Protein AF-A0A967GMV8-F1 (afdb_monomer)

pLDDT: mean 93.23, std 9.65, range [45.78, 98.88]

Sequence (101 aa):
GRGVAVNRAEYAPDLFVEDSLRFIRENHRKPFFLYLAMNVPHANNEAGREGMEVPGWGEFAERDWPEPEKGFAAMIRNIDRDTGRILDLLKELKIAQHTLV

Secondary structure (DSSP, 8-state):
-----SS----HHHHHHHHHHHHHHHHTTS---------TTS--GGGGGG-S--S--GGGTTSSS-HHHHHHHHHHHHHHHHHHHHHHHHHHTT-GGG---

Mean predicted aligned error: 3.99 Å

Solvent-accessible surface area (backbone atoms only — not comparable to full-atom values): 6387 Å² total; per-residue (Å²): 137,93,68,57,75,88,74,84,84,77,63,64,65,60,54,55,49,54,51,49,53,49,50,48,71,76,42,70,92,50,95,81,87,85,84,88,81,67,69,69,80,60,59,40,72,69,50,55,87,61,16,37,73,61,100,59,39,68,92,39,62,85,48,101,61,62,67,48,59,26,20,46,52,32,42,52,52,46,52,53,53,53,52,49,54,52,55,49,50,30,51,75,73,69,41,46,95,79,52,90,130

Foldseek 3Di:
DQADDPDDDDDVQVVLLVVVLVCCVVDVVDDDDDDRDDPPPDFPVRVPPCRLDDPDLPPLPPPPDPPSVSSNVVRVVSVVVSVVVVCVSCVVSPCNVVDDD

Structure (mmCIF, N/CA/C/O backbone):
data_AF-A0A967GMV8-F1
#
_entry.id   AF-A0A967GMV8-F1
#
loop_
_atom_site.group_PDB
_atom_site.id
_atom_site.type_symbol
_atom_site.label_atom_id
_atom_site.label_alt_id
_atom_site.label_comp_id
_atom_site.label_asym_id
_atom_site.label_entity_id
_atom_site.label_seq_id
_atom_site.pdbx_PDB_ins_code
_atom_site.Cartn_x
_atom_site.Cartn_y
_atom_site.Cartn_z
_atom_site.occupancy
_atom_site.B_iso_or_equiv
_atom_site.auth_seq_id
_atom_site.auth_comp_id
_atom_site.auth_asym_id
_atom_site.auth_atom_id
_atom_site.pdbx_PDB_model_num
ATOM 1 N N . GLY A 1 1 ? 14.349 17.421 -4.362 1.00 45.78 1 GLY A N 1
ATOM 2 C CA . GLY A 1 1 ? 15.783 17.505 -4.054 1.00 45.78 1 GLY A CA 1
ATOM 3 C C . GLY A 1 1 ? 16.537 17.601 -5.361 1.00 45.78 1 GLY A C 1
ATOM 4 O O . GLY A 1 1 ? 15.919 17.894 -6.377 1.00 45.78 1 GLY A O 1
ATOM 5 N N . ARG A 1 2 ? 17.863 17.436 -5.353 1.00 52.47 2 ARG A N 1
ATOM 6 C CA . ARG A 1 2 ? 18.697 17.422 -6.574 1.00 52.47 2 ARG A CA 1
ATOM 7 C C . ARG A 1 2 ? 19.444 16.093 -6.732 1.00 52.47 2 ARG A C 1
ATOM 9 O O . ARG A 1 2 ? 20.627 16.105 -7.059 1.00 52.47 2 ARG A O 1
ATOM 16 N N . GLY A 1 3 ? 18.809 14.956 -6.463 1.00 62.47 3 GLY A N 1
ATOM 17 C CA . GLY A 1 3 ? 19.476 13.683 -6.719 1.00 62.47 3 GLY A CA 1
ATOM 18 C C . GLY A 1 3 ? 18.601 12.473 -6.465 1.00 62.47 3 GLY A C 1
ATOM 19 O O . GLY A 1 3 ? 18.003 12.371 -5.406 1.00 62.47 3 GLY A O 1
ATOM 20 N N . VAL A 1 4 ? 18.599 11.549 -7.423 1.00 67.81 4 VAL A N 1
ATOM 21 C CA . VAL A 1 4 ? 18.085 10.188 -7.245 1.00 67.81 4 VAL A CA 1
ATOM 22 C C . VAL A 1 4 ? 18.909 9.492 -6.169 1.00 67.81 4 VAL A C 1
ATOM 24 O O . VAL A 1 4 ? 20.140 9.574 -6.179 1.00 67.81 4 VAL A O 1
ATOM 27 N N . ALA A 1 5 ? 18.247 8.785 -5.256 1.00 68.62 5 ALA A N 1
ATOM 28 C CA . ALA A 1 5 ? 18.934 7.925 -4.304 1.00 68.62 5 ALA A CA 1
ATOM 29 C C . ALA A 1 5 ? 19.758 6.866 -5.056 1.00 68.62 5 ALA A C 1
ATOM 31 O O . ALA A 1 5 ? 19.209 6.005 -5.738 1.00 68.62 5 ALA A O 1
ATOM 32 N N . VAL A 1 6 ? 21.086 6.927 -4.924 1.00 68.56 6 VAL A N 1
ATOM 33 C CA . VAL A 1 6 ? 22.005 5.989 -5.597 1.00 68.56 6 VAL A CA 1
ATOM 34 C C . VAL A 1 6 ? 21.940 4.597 -4.956 1.00 68.56 6 VAL A C 1
ATOM 36 O O . VAL A 1 6 ? 22.118 3.591 -5.635 1.00 68.56 6 VAL A O 1
ATOM 39 N N . ASN A 1 7 ? 21.621 4.537 -3.659 1.00 74.44 7 ASN A N 1
ATOM 40 C CA . ASN A 1 7 ? 21.380 3.299 -2.924 1.00 74.44 7 ASN A CA 1
ATOM 41 C C . ASN A 1 7 ? 19.896 3.196 -2.569 1.00 74.44 7 ASN A C 1
ATOM 43 O O . ASN A 1 7 ? 19.402 3.931 -1.712 1.00 74.44 7 ASN A O 1
ATOM 47 N N . ARG A 1 8 ? 19.196 2.267 -3.220 1.00 74.19 8 ARG A N 1
ATOM 48 C CA . ARG A 1 8 ? 17.811 1.911 -2.897 1.00 74.19 8 ARG A CA 1
ATOM 49 C C . ARG A 1 8 ? 17.830 0.906 -1.741 1.00 74.19 8 ARG A C 1
ATOM 51 O O . ARG A 1 8 ? 18.333 -0.198 -1.917 1.00 74.19 8 ARG A O 1
ATOM 58 N N . ALA A 1 9 ? 17.337 1.303 -0.569 1.00 80.69 9 ALA A N 1
ATOM 59 C CA . ALA A 1 9 ? 17.306 0.441 0.616 1.00 80.69 9 ALA A CA 1
ATOM 60 C C . ALA A 1 9 ? 15.970 -0.300 0.736 1.00 80.69 9 ALA A C 1
ATOM 62 O O . ALA A 1 9 ? 15.919 -1.519 0.615 1.00 80.69 9 ALA A O 1
ATOM 63 N N . GLU A 1 10 ? 14.885 0.449 0.932 1.00 88.00 10 GLU A N 1
ATOM 64 C CA . GLU A 1 10 ? 13.562 -0.100 1.221 1.00 88.00 10 GLU A CA 1
ATOM 65 C C . GLU A 1 10 ? 12.483 0.607 0.403 1.00 88.00 10 GLU A C 1
ATOM 67 O O . GLU A 1 10 ? 12.626 1.771 0.014 1.00 88.00 10 GLU A O 1
ATOM 72 N N . TYR A 1 11 ? 11.383 -0.100 0.151 1.00 90.94 11 TYR A N 1
ATOM 73 C CA . TYR A 1 11 ? 10.224 0.460 -0.525 1.00 90.94 11 TYR A CA 1
ATOM 74 C C . TYR A 1 11 ? 9.317 1.141 0.503 1.00 90.94 11 TYR A C 1
ATOM 76 O O . TYR A 1 11 ? 8.604 0.480 1.252 1.00 90.94 11 TYR A O 1
ATOM 84 N N . ALA A 1 12 ? 9.358 2.476 0.550 1.00 92.88 12 ALA A N 1
ATOM 85 C CA . ALA A 1 12 ? 8.653 3.269 1.563 1.00 92.88 12 ALA A CA 1
ATOM 86 C C . ALA A 1 12 ? 7.158 2.913 1.753 1.00 92.88 12 ALA A C 1
ATOM 88 O O . ALA A 1 12 ? 6.733 2.849 2.906 1.00 92.88 12 ALA A O 1
ATOM 89 N N . PRO A 1 13 ? 6.364 2.622 0.697 1.00 94.00 13 PRO A N 1
ATOM 90 C CA . PRO A 1 13 ? 4.981 2.179 0.877 1.00 94.00 13 PRO A CA 1
ATOM 91 C C . PRO A 1 13 ? 4.840 0.929 1.751 1.00 94.00 13 PRO A C 1
ATOM 93 O O . PRO A 1 13 ? 3.959 0.898 2.608 1.00 94.00 13 PRO A O 1
ATOM 96 N N . ASP A 1 14 ? 5.729 -0.060 1.602 1.00 94.94 14 ASP A N 1
ATOM 97 C CA . ASP A 1 14 ? 5.686 -1.273 2.427 1.00 94.94 14 ASP A CA 1
ATOM 98 C C . ASP A 1 14 ? 5.926 -0.917 3.906 1.00 94.94 14 ASP A C 1
ATOM 100 O O . ASP A 1 14 ? 5.202 -1.388 4.782 1.00 94.94 14 ASP A O 1
ATOM 104 N N . LEU A 1 15 ? 6.863 -0.003 4.196 1.00 95.88 15 LEU A N 1
ATOM 105 C CA . LEU A 1 15 ? 7.126 0.468 5.562 1.00 95.88 15 LEU A CA 1
ATOM 106 C C . LEU A 1 15 ? 5.924 1.182 6.191 1.00 95.88 15 LEU A C 1
ATOM 108 O O . LEU A 1 15 ? 5.605 0.936 7.356 1.00 95.88 15 LEU A O 1
ATOM 112 N N . PHE A 1 16 ? 5.247 2.051 5.435 1.00 96.75 16 PHE A N 1
ATOM 113 C CA . PHE A 1 16 ? 4.060 2.764 5.918 1.00 96.75 16 PHE A CA 1
ATOM 114 C C . PHE A 1 16 ? 2.918 1.803 6.252 1.00 96.75 16 PHE A C 1
ATOM 116 O O . PHE A 1 16 ? 2.218 1.985 7.253 1.00 96.75 16 PHE A O 1
ATOM 123 N N . VAL A 1 17 ? 2.742 0.763 5.437 1.00 97.56 17 VAL A N 1
ATOM 124 C CA . VAL A 1 17 ? 1.726 -0.269 5.654 1.00 97.56 17 VAL A CA 1
ATOM 125 C C . VAL A 1 17 ? 2.073 -1.119 6.875 1.00 97.56 17 VAL A C 1
ATOM 127 O O . VAL A 1 17 ? 1.206 -1.321 7.724 1.00 97.56 17 VAL A O 1
ATOM 130 N N . GLU A 1 18 ? 3.322 -1.572 7.026 1.00 98.00 18 GLU A N 1
ATOM 131 C CA . GLU A 1 18 ? 3.728 -2.351 8.205 1.00 98.00 18 GLU A CA 1
ATOM 132 C C . GLU A 1 18 ? 3.554 -1.564 9.512 1.00 98.00 18 GLU A C 1
ATOM 134 O O . GLU A 1 18 ? 3.039 -2.104 10.497 1.00 98.00 18 GLU A O 1
ATOM 139 N N . ASP A 1 19 ? 3.922 -0.280 9.523 1.00 98.06 19 ASP A N 1
ATOM 140 C CA . ASP A 1 19 ? 3.713 0.584 10.688 1.00 98.06 19 ASP A CA 1
ATOM 141 C C . ASP A 1 19 ? 2.220 0.802 10.978 1.00 98.06 19 ASP A C 1
ATOM 143 O O . ASP A 1 19 ? 1.787 0.705 12.125 1.00 98.06 19 ASP A O 1
ATOM 147 N N . SER A 1 20 ? 1.399 0.981 9.940 1.00 98.44 20 SER A N 1
ATOM 148 C CA . SER A 1 20 ? -0.059 1.110 10.078 1.00 98.44 20 SER A CA 1
ATOM 149 C C . SER A 1 20 ? -0.703 -0.148 10.667 1.00 98.44 20 SER A C 1
ATOM 151 O O . SER A 1 20 ? -1.526 -0.066 11.582 1.00 98.44 20 SER A O 1
ATOM 153 N N . LEU A 1 21 ? -0.308 -1.332 10.189 1.00 98.75 21 LEU A N 1
ATOM 154 C CA . LEU A 1 21 ? -0.792 -2.608 10.718 1.00 98.75 21 LEU A CA 1
ATOM 155 C C . LEU A 1 21 ? -0.368 -2.796 12.181 1.00 98.75 21 LEU A C 1
ATOM 157 O O . LEU A 1 21 ? -1.165 -3.257 13.002 1.00 98.75 21 LEU A O 1
ATOM 161 N N . ARG A 1 22 ? 0.870 -2.427 12.531 1.00 98.75 22 ARG A N 1
ATOM 162 C CA . ARG A 1 22 ? 1.346 -2.426 13.921 1.00 98.75 22 ARG A CA 1
ATOM 163 C C . ARG A 1 22 ? 0.525 -1.472 14.789 1.00 98.75 22 ARG A C 1
ATOM 165 O O . ARG A 1 22 ? 0.015 -1.900 15.822 1.00 98.75 22 ARG A O 1
ATOM 172 N N . PHE A 1 23 ? 0.322 -0.232 14.346 1.00 98.75 23 PHE A N 1
ATOM 173 C CA . PHE A 1 23 ? -0.467 0.767 15.063 1.00 98.75 23 PHE A CA 1
ATOM 174 C C . PHE A 1 23 ? -1.882 0.264 15.376 1.00 98.75 23 PHE A C 1
ATOM 176 O O . PHE A 1 23 ? -2.325 0.360 16.523 1.00 98.75 23 PHE A O 1
ATOM 183 N N . ILE A 1 24 ? -2.573 -0.322 14.391 1.00 98.75 24 ILE A N 1
ATOM 184 C CA . ILE A 1 24 ? -3.914 -0.897 14.579 1.00 98.75 24 ILE A CA 1
ATOM 185 C C . ILE A 1 24 ? -3.872 -2.012 15.635 1.00 98.75 24 ILE A C 1
ATOM 187 O O . ILE A 1 24 ? -4.668 -1.993 16.577 1.00 98.75 24 ILE A O 1
ATOM 191 N N . ARG A 1 25 ? -2.922 -2.955 15.536 1.00 98.69 25 ARG A N 1
ATOM 192 C CA . ARG A 1 25 ? -2.779 -4.047 16.520 1.00 98.69 25 ARG A CA 1
ATOM 193 C C . ARG A 1 25 ? -2.555 -3.528 17.935 1.00 98.69 25 ARG A C 1
ATOM 195 O O . ARG A 1 25 ? -3.152 -4.053 18.869 1.00 98.69 25 ARG A O 1
ATOM 202 N N . GLU A 1 26 ? -1.742 -2.499 18.108 1.00 98.56 26 GLU A N 1
ATOM 203 C CA . GLU A 1 26 ? -1.429 -1.953 19.431 1.00 98.56 26 GLU A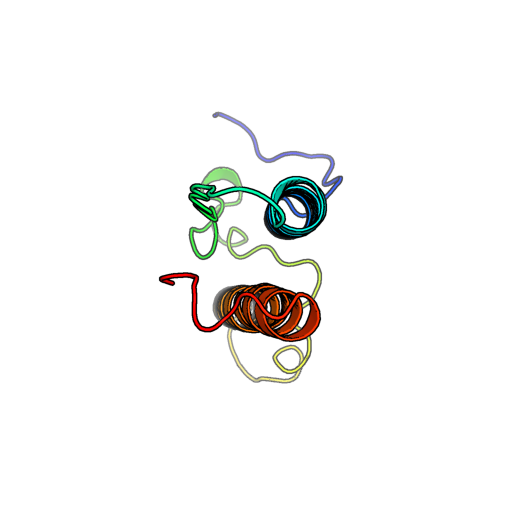 CA 1
ATOM 204 C C . GLU A 1 26 ? -2.577 -1.120 20.020 1.00 98.56 26 GLU A C 1
ATOM 206 O O . GLU A 1 26 ? -2.745 -1.072 21.240 1.00 98.56 26 GLU A O 1
ATOM 211 N N . ASN A 1 27 ? -3.403 -0.491 19.175 1.00 98.38 27 ASN A N 1
ATOM 212 C CA . ASN A 1 27 ? -4.397 0.489 19.618 1.00 98.38 27 ASN A CA 1
A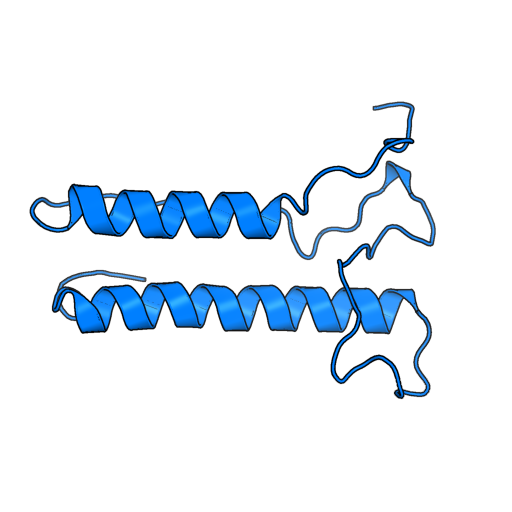TOM 213 C C . ASN A 1 27 ? -5.860 0.023 19.540 1.00 98.38 27 ASN A C 1
ATOM 215 O O . ASN A 1 27 ? -6.706 0.700 20.114 1.00 98.38 27 ASN A O 1
ATOM 219 N N . HIS A 1 28 ? -6.182 -1.132 18.939 1.00 97.94 28 HIS A N 1
ATOM 220 C CA . HIS A 1 28 ? -7.570 -1.586 18.702 1.00 97.94 28 HIS A CA 1
ATOM 221 C C . HIS A 1 28 ? -8.491 -1.662 19.938 1.00 97.94 28 HIS A C 1
ATOM 223 O O . HIS A 1 28 ? -9.708 -1.733 19.792 1.00 97.94 28 HIS A O 1
ATOM 229 N N . ARG A 1 29 ? -7.943 -1.662 21.161 1.00 97.81 29 ARG A N 1
ATOM 230 C CA . ARG A 1 29 ? -8.723 -1.698 22.416 1.00 97.81 29 ARG A CA 1
ATOM 231 C C . ARG A 1 29 ? -9.277 -0.336 22.854 1.00 97.81 29 ARG A C 1
ATOM 233 O O . ARG A 1 29 ? -9.987 -0.271 23.854 1.00 97.81 29 ARG A O 1
ATOM 240 N N . LYS A 1 30 ? -8.943 0.743 22.148 1.00 97.50 30 LYS A N 1
ATOM 241 C CA . LYS A 1 30 ? -9.441 2.107 22.377 1.00 97.50 30 LYS A CA 1
ATOM 242 C C . LYS A 1 30 ? -9.750 2.773 21.028 1.00 97.50 30 LYS A C 1
ATOM 244 O O . LYS A 1 30 ? -9.182 2.358 20.019 1.00 97.50 30 LYS A O 1
ATOM 249 N N . PRO A 1 31 ? -10.610 3.806 20.980 1.00 98.19 31 PRO A N 1
ATOM 250 C CA . PRO A 1 31 ? -10.803 4.579 19.759 1.00 98.19 31 PRO A CA 1
ATOM 251 C C . PRO A 1 31 ? -9.472 5.145 19.258 1.00 98.19 31 PRO A C 1
ATOM 253 O O . PRO A 1 31 ? -8.668 5.649 20.048 1.00 98.19 31 PRO A O 1
ATOM 256 N N . PHE A 1 32 ? -9.247 5.068 17.951 1.00 98.50 32 PHE A N 1
ATOM 257 C CA . PHE A 1 32 ? -8.067 5.616 17.297 1.00 98.50 32 PHE A CA 1
ATOM 258 C C . PHE A 1 32 ? -8.457 6.333 16.006 1.00 98.50 32 PHE A C 1
ATOM 260 O O . PHE A 1 32 ? -9.531 6.113 15.450 1.00 98.50 32 PHE A O 1
ATOM 267 N N . PHE A 1 33 ? -7.550 7.178 15.527 1.00 98.38 33 PHE A N 1
ATOM 268 C CA . PHE A 1 33 ? -7.598 7.760 14.195 1.00 98.38 33 PHE A CA 1
ATOM 269 C C . PHE A 1 33 ? -6.292 7.412 13.485 1.00 98.38 33 PHE A C 1
ATOM 271 O O . PHE A 1 33 ? -5.217 7.625 14.045 1.00 98.38 33 PHE A O 1
ATOM 278 N N . LEU A 1 34 ? -6.397 6.858 12.278 1.00 98.31 34 LEU A N 1
ATOM 279 C CA . LEU A 1 34 ? -5.263 6.544 11.418 1.00 98.31 34 LEU A CA 1
ATOM 280 C C . LEU A 1 34 ? -5.456 7.258 10.084 1.00 98.31 34 LEU A C 1
ATOM 282 O O . LEU A 1 34 ? -6.451 7.037 9.400 1.00 98.31 34 LEU A O 1
ATOM 286 N N . TYR A 1 35 ? -4.477 8.074 9.706 1.00 97.81 35 TYR A N 1
ATOM 287 C CA . TYR A 1 35 ? -4.401 8.674 8.382 1.00 97.81 35 TYR A CA 1
ATOM 288 C C . TYR A 1 35 ? -3.233 8.057 7.611 1.00 97.81 35 TYR A C 1
ATOM 290 O O . TYR A 1 35 ? -2.079 8.435 7.809 1.00 97.81 35 TYR A O 1
ATOM 298 N N . LEU A 1 36 ? -3.539 7.087 6.747 1.00 96.69 36 LEU A N 1
ATOM 299 C CA . LEU A 1 36 ? -2.555 6.433 5.885 1.00 96.69 36 LEU A CA 1
ATOM 300 C C . LEU A 1 36 ? -2.428 7.188 4.554 1.00 96.69 36 LEU A C 1
ATOM 302 O O . LEU A 1 36 ? -3.134 6.909 3.588 1.00 96.69 36 LEU A O 1
ATOM 306 N N . ALA A 1 37 ? -1.514 8.156 4.513 1.00 94.50 37 ALA A N 1
ATOM 307 C CA . ALA A 1 37 ? -1.223 8.963 3.329 1.00 94.50 37 ALA A CA 1
ATOM 308 C C . ALA A 1 37 ? -0.073 8.355 2.512 1.00 94.50 37 ALA A C 1
ATOM 310 O O . ALA A 1 37 ? 1.077 8.782 2.621 1.00 94.50 37 ALA A O 1
ATOM 311 N N . MET A 1 38 ? -0.374 7.334 1.708 1.00 92.56 38 MET A N 1
ATOM 312 C CA . MET A 1 38 ? 0.632 6.707 0.846 1.00 92.56 38 MET A CA 1
ATOM 313 C C . MET A 1 38 ? 1.165 7.700 -0.196 1.00 92.56 38 MET A C 1
ATOM 315 O O . MET A 1 38 ? 0.417 8.503 -0.751 1.00 92.56 38 MET A O 1
ATOM 319 N N . ASN A 1 39 ? 2.466 7.631 -0.485 1.00 91.50 39 ASN A N 1
ATOM 320 C CA . ASN A 1 39 ? 3.093 8.443 -1.532 1.00 91.50 39 ASN A CA 1
ATOM 321 C C . ASN A 1 39 ? 2.876 7.865 -2.941 1.00 91.50 39 ASN A C 1
ATOM 323 O O . ASN A 1 39 ? 3.021 8.580 -3.926 1.00 91.50 39 ASN A O 1
ATOM 327 N N . VAL A 1 40 ? 2.521 6.585 -3.056 1.00 94.31 40 VAL A N 1
ATOM 328 C CA . VAL A 1 40 ? 2.123 5.962 -4.326 1.00 94.31 40 VAL A CA 1
ATOM 329 C C . VAL A 1 40 ? 0.676 6.328 -4.689 1.00 94.31 40 VAL A C 1
ATOM 331 O O . VAL A 1 40 ? -0.143 6.510 -3.789 1.00 94.31 40 VAL A O 1
ATOM 334 N N . PRO A 1 41 ? 0.333 6.435 -5.987 1.00 95.44 41 PRO A N 1
ATOM 335 C CA . PRO A 1 41 ? 1.130 6.067 -7.163 1.00 95.44 41 PRO A CA 1
ATOM 336 C C . PRO A 1 41 ? 1.928 7.240 -7.764 1.00 95.44 41 PRO A C 1
ATOM 338 O O . PRO A 1 41 ? 2.188 7.260 -8.965 1.00 95.44 41 PRO A O 1
ATOM 341 N N . HIS A 1 42 ? 2.274 8.260 -6.971 1.00 94.00 42 HIS A N 1
ATOM 342 C CA . HIS A 1 42 ? 3.049 9.388 -7.482 1.00 94.00 42 HIS A CA 1
ATOM 343 C C . HIS A 1 42 ? 4.438 8.923 -7.948 1.00 94.00 42 HIS A C 1
ATOM 345 O O . HIS A 1 42 ? 5.14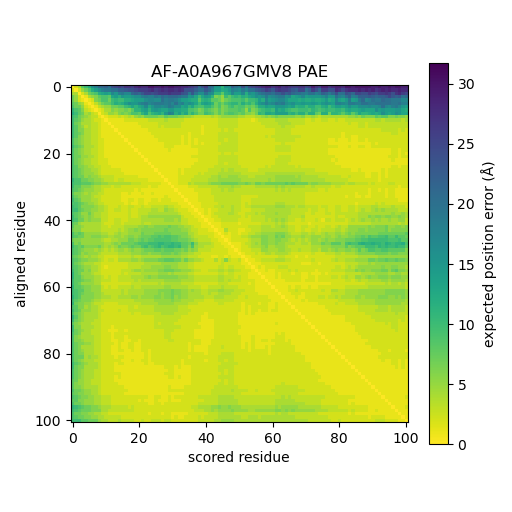4 8.221 -7.224 1.00 94.00 42 HIS A O 1
ATOM 351 N N . ALA A 1 43 ? 4.850 9.358 -9.141 1.00 91.56 43 ALA A N 1
ATOM 352 C CA . ALA A 1 43 ? 6.157 9.025 -9.696 1.00 91.56 43 ALA A CA 1
ATOM 353 C C . ALA A 1 43 ? 7.299 9.665 -8.892 1.00 91.56 43 ALA A C 1
ATOM 355 O O . ALA A 1 43 ? 7.196 10.800 -8.416 1.00 91.56 43 ALA A O 1
ATOM 356 N N . ASN A 1 44 ? 8.435 8.983 -8.794 1.00 90.06 44 ASN A N 1
ATOM 357 C CA . ASN A 1 44 ? 9.662 9.609 -8.329 1.00 90.06 44 ASN A CA 1
ATOM 358 C C . ASN A 1 44 ? 10.208 10.553 -9.412 1.00 90.06 44 ASN A C 1
ATOM 360 O O . ASN A 1 44 ? 10.933 10.140 -10.316 1.00 90.06 44 ASN A O 1
ATOM 364 N N . ASN A 1 45 ? 9.874 11.840 -9.304 1.00 87.06 45 ASN A N 1
ATOM 365 C CA . ASN A 1 45 ? 10.304 12.862 -10.263 1.00 87.06 45 ASN A CA 1
ATOM 366 C C . ASN A 1 45 ? 11.830 12.988 -10.375 1.00 87.06 45 ASN A C 1
ATOM 368 O O . ASN A 1 45 ? 12.325 13.458 -11.397 1.00 87.06 45 ASN A O 1
ATOM 372 N N . GLU A 1 46 ? 12.582 12.585 -9.348 1.00 85.25 46 GLU A N 1
ATOM 373 C CA . GLU A 1 46 ? 14.043 12.622 -9.403 1.00 85.25 46 GLU A CA 1
ATOM 374 C C . GLU A 1 46 ? 14.577 11.565 -10.383 1.00 85.25 46 GLU A C 1
ATOM 376 O O . GLU A 1 46 ? 15.572 11.827 -11.054 1.00 85.25 46 GLU A O 1
ATOM 381 N N . ALA A 1 47 ? 13.891 10.424 -10.535 1.00 84.75 47 ALA A N 1
ATOM 382 C CA . ALA A 1 47 ? 14.266 9.320 -11.428 1.00 84.75 47 ALA A CA 1
ATOM 383 C C . ALA A 1 47 ? 13.790 9.500 -12.887 1.00 84.75 47 ALA A C 1
ATOM 385 O O . ALA A 1 47 ? 13.986 8.625 -13.733 1.00 84.75 47 ALA A O 1
ATOM 386 N N . GLY A 1 48 ? 13.182 10.643 -13.219 1.00 86.75 48 GLY A N 1
ATOM 387 C CA . GLY A 1 48 ? 12.771 10.967 -14.583 1.00 86.75 48 GLY A CA 1
ATOM 388 C C . GLY A 1 48 ? 11.849 9.904 -15.193 1.00 86.75 48 GLY A C 1
ATOM 389 O O . GLY A 1 48 ? 10.779 9.619 -14.659 1.00 86.75 48 GLY A O 1
ATOM 390 N N . ARG A 1 49 ? 12.256 9.317 -16.328 1.00 85.25 49 ARG A N 1
ATOM 391 C CA . ARG A 1 49 ? 11.454 8.307 -17.052 1.00 85.25 49 ARG A CA 1
ATOM 392 C C . ARG A 1 49 ? 11.302 6.986 -16.295 1.00 85.25 49 ARG A C 1
ATOM 394 O O . ARG A 1 49 ? 10.393 6.229 -16.614 1.00 85.25 49 ARG A O 1
ATOM 401 N N . GLU A 1 50 ? 12.147 6.734 -15.300 1.00 86.62 50 GLU A N 1
ATOM 402 C CA . GLU A 1 50 ? 12.127 5.522 -14.475 1.00 86.62 50 GLU A CA 1
ATOM 403 C C . GLU A 1 50 ? 11.412 5.745 -13.134 1.00 86.62 50 GLU A C 1
ATOM 405 O O . GLU A 1 50 ? 11.536 4.932 -12.229 1.00 86.62 50 GLU A O 1
ATOM 410 N N . GLY A 1 51 ? 10.647 6.834 -12.981 1.00 90.25 51 GLY A N 1
ATOM 411 C CA . GLY A 1 51 ? 10.020 7.209 -11.708 1.00 90.25 51 GLY A CA 1
ATOM 412 C C . GLY A 1 51 ? 8.912 6.280 -11.200 1.00 90.25 51 GLY A C 1
ATOM 413 O O . GLY A 1 51 ? 8.484 6.428 -10.057 1.00 90.25 51 GLY A O 1
ATOM 414 N N . MET A 1 52 ? 8.448 5.322 -12.006 1.00 93.62 52 MET A N 1
ATOM 415 C CA . MET A 1 52 ? 7.454 4.318 -11.599 1.00 93.62 52 MET A CA 1
ATOM 416 C C . MET A 1 52 ? 8.132 3.092 -10.968 1.00 93.62 52 MET A C 1
ATOM 418 O O . MET A 1 52 ? 7.950 1.954 -11.398 1.00 93.62 52 MET A O 1
ATOM 422 N N . GLU A 1 53 ? 8.953 3.340 -9.950 1.00 90.81 53 GLU A N 1
ATOM 423 C CA . GLU A 1 53 ? 9.786 2.329 -9.299 1.00 90.81 53 GLU A CA 1
ATOM 424 C C . GLU A 1 53 ? 8.947 1.408 -8.403 1.00 90.81 53 GLU A C 1
ATOM 426 O O . GLU A 1 53 ? 8.211 1.859 -7.521 1.00 90.81 53 GLU A O 1
ATOM 431 N N . VAL A 1 54 ? 9.094 0.098 -8.591 1.00 93.44 54 VAL A N 1
ATOM 432 C CA . VAL A 1 54 ? 8.487 -0.936 -7.744 1.00 93.44 54 VAL A CA 1
ATOM 433 C C . VAL A 1 54 ? 9.493 -2.064 -7.498 1.00 93.44 54 VAL A C 1
ATOM 435 O O . VAL A 1 54 ? 10.343 -2.300 -8.357 1.00 93.44 54 VAL A O 1
ATOM 438 N N . PRO A 1 55 ? 9.396 -2.808 -6.377 1.00 92.12 55 PRO A N 1
ATOM 439 C CA . PRO A 1 55 ? 10.269 -3.960 -6.122 1.00 92.12 55 PRO A CA 1
ATOM 440 C C . PRO A 1 55 ? 10.166 -5.059 -7.190 1.00 92.12 55 PRO A C 1
ATOM 442 O O . PRO A 1 55 ? 11.110 -5.813 -7.403 1.00 92.12 55 PRO A O 1
ATOM 445 N N . GLY A 1 56 ? 9.019 -5.148 -7.869 1.00 93.44 56 GLY A N 1
ATOM 446 C CA . GLY A 1 56 ? 8.814 -6.031 -9.009 1.00 93.44 56 GLY A CA 1
ATOM 447 C C . GLY A 1 56 ? 7.474 -5.779 -9.698 1.00 93.44 56 GLY A C 1
ATOM 448 O O . GLY A 1 56 ? 6.515 -5.327 -9.071 1.00 93.44 56 GLY A O 1
ATOM 449 N N . TRP A 1 57 ? 7.406 -6.089 -10.994 1.00 96.19 57 TRP A N 1
ATOM 450 C CA . TRP A 1 57 ? 6.192 -5.916 -11.806 1.00 96.19 57 TRP A CA 1
ATOM 451 C C . TRP A 1 57 ? 5.142 -7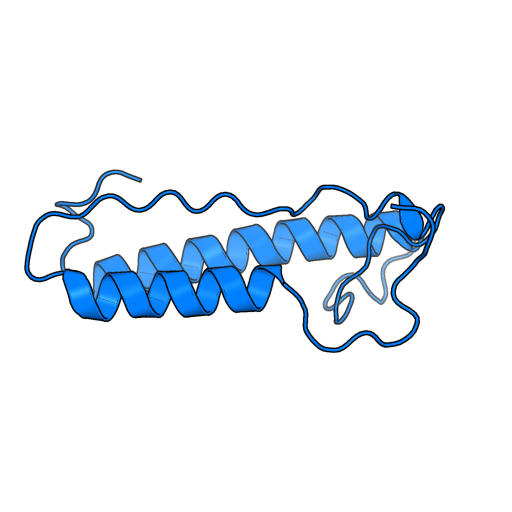.014 -11.589 1.00 96.19 57 TRP A C 1
ATOM 453 O O . TRP A 1 57 ? 3.988 -6.836 -11.970 1.00 96.19 57 TRP A O 1
ATOM 463 N N . GLY A 1 58 ? 5.510 -8.143 -10.974 1.00 96.00 58 GLY A N 1
ATOM 464 C CA . GLY A 1 58 ? 4.589 -9.252 -10.714 1.00 96.00 58 GLY A CA 1
ATOM 465 C C . GLY A 1 58 ? 3.907 -9.750 -11.992 1.00 96.00 58 GLY A C 1
ATOM 466 O O . GLY A 1 58 ? 4.569 -10.000 -12.996 1.00 96.00 58 GLY A O 1
ATOM 467 N N . GLU A 1 59 ? 2.576 -9.847 -11.971 1.00 96.25 59 GLU A N 1
ATOM 468 C CA . GLU A 1 59 ? 1.757 -10.293 -13.113 1.00 96.25 59 GLU A CA 1
ATOM 469 C C . GLU A 1 59 ? 1.829 -9.377 -14.350 1.00 96.25 59 GLU A C 1
ATOM 471 O O . GLU A 1 59 ? 1.394 -9.761 -15.439 1.00 96.25 59 GLU A O 1
ATOM 476 N N . PHE A 1 60 ? 2.376 -8.167 -14.202 1.00 97.75 60 PHE A N 1
ATOM 477 C CA . PHE A 1 60 ? 2.545 -7.221 -15.302 1.00 97.75 60 PHE A CA 1
ATOM 478 C C . PHE A 1 60 ? 3.872 -7.401 -16.048 1.00 97.75 60 PHE A C 1
ATOM 480 O O . PHE A 1 60 ? 4.057 -6.784 -17.097 1.00 97.75 60 PHE A O 1
ATOM 487 N N . ALA A 1 61 ? 4.785 -8.244 -15.550 1.00 97.00 61 ALA A N 1
ATOM 488 C CA . ALA A 1 61 ? 6.119 -8.400 -16.127 1.00 97.00 61 ALA A CA 1
ATOM 489 C C . ALA A 1 61 ? 6.082 -8.821 -17.606 1.00 97.00 61 ALA A C 1
ATOM 491 O O . ALA A 1 61 ? 6.741 -8.198 -18.440 1.00 97.00 61 ALA A O 1
ATOM 492 N N . GLU A 1 62 ? 5.216 -9.783 -17.930 1.00 97.12 62 GLU A N 1
ATOM 493 C CA . GLU A 1 62 ? 5.059 -10.365 -19.271 1.00 97.12 62 GLU A CA 1
ATOM 494 C C . GLU A 1 62 ? 4.069 -9.601 -20.168 1.00 97.12 62 GLU A C 1
ATOM 496 O O . GLU A 1 62 ? 3.754 -10.036 -21.275 1.00 97.12 62 GLU A O 1
ATOM 501 N N . ARG A 1 63 ? 3.520 -8.469 -19.707 1.00 96.94 63 ARG A N 1
ATOM 502 C CA . ARG A 1 63 ? 2.615 -7.652 -20.531 1.00 96.94 63 ARG A CA 1
ATOM 503 C C . ARG A 1 63 ? 3.413 -6.899 -21.594 1.00 96.94 63 ARG A C 1
ATOM 505 O O . ARG A 1 63 ? 4.492 -6.386 -21.308 1.00 96.94 63 ARG A O 1
ATOM 512 N N . ASP A 1 64 ? 2.858 -6.762 -22.793 1.00 97.62 64 ASP A N 1
ATOM 513 C CA . ASP A 1 64 ? 3.431 -5.920 -23.855 1.00 97.62 64 ASP A CA 1
ATOM 514 C C . ASP A 1 64 ? 3.074 -4.439 -23.632 1.00 97.62 64 ASP A C 1
ATOM 516 O O . ASP A 1 64 ? 2.338 -3.817 -24.395 1.00 97.62 64 ASP A O 1
ATOM 520 N N . TRP A 1 65 ? 3.502 -3.910 -22.485 1.00 97.38 65 TRP A N 1
ATOM 521 C CA . TRP A 1 65 ? 3.319 -2.519 -22.069 1.00 97.38 65 TRP A CA 1
ATOM 522 C C . TRP A 1 65 ? 4.684 -1.859 -21.889 1.00 97.38 65 TRP A C 1
ATOM 524 O O . TRP A 1 65 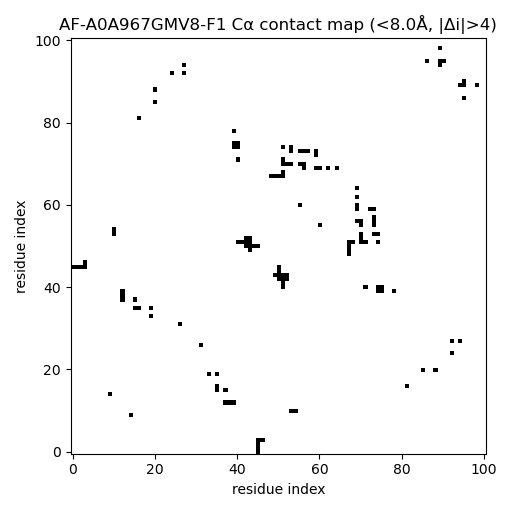? 5.647 -2.554 -21.541 1.00 97.38 65 TRP A O 1
ATOM 534 N N . PRO A 1 66 ? 4.793 -0.531 -22.053 1.00 96.38 66 PRO A N 1
ATOM 535 C CA . PRO A 1 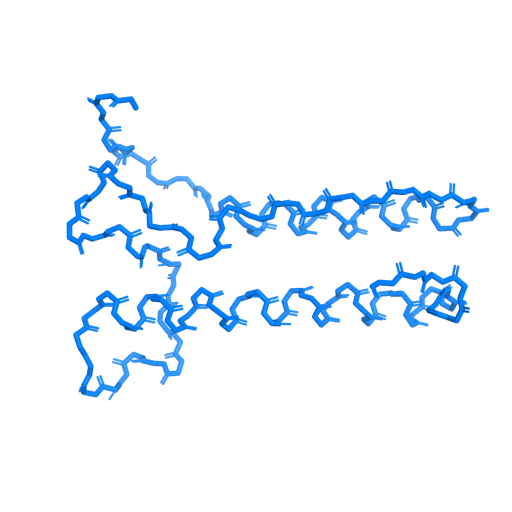66 ? 6.016 0.147 -21.668 1.00 96.38 66 PRO A CA 1
ATOM 536 C C . PRO A 1 66 ? 6.241 0.033 -20.146 1.00 96.38 66 PRO A C 1
ATOM 538 O O . PRO A 1 66 ? 5.318 -0.174 -19.353 1.00 96.38 66 PRO A O 1
ATOM 541 N N . GLU A 1 67 ? 7.509 0.068 -19.735 1.00 95.44 67 GLU A N 1
ATOM 542 C CA . GLU A 1 67 ? 7.913 -0.205 -18.348 1.00 95.44 67 GLU A CA 1
ATOM 543 C C . GLU A 1 67 ? 7.262 0.720 -17.302 1.00 95.44 67 GLU A C 1
ATOM 545 O O . GLU A 1 67 ? 6.845 0.210 -16.256 1.00 95.44 67 GLU A O 1
ATOM 550 N N . PRO A 1 68 ? 7.103 2.040 -17.545 1.00 95.19 68 PRO A N 1
ATOM 551 C CA . PRO A 1 68 ? 6.431 2.920 -16.592 1.00 95.19 68 PRO A CA 1
ATOM 552 C C . PRO A 1 68 ? 4.986 2.502 -16.301 1.00 95.19 68 PRO A C 1
ATOM 554 O O . PRO A 1 68 ? 4.536 2.586 -15.162 1.00 95.19 68 PRO A O 1
ATOM 557 N N . GLU A 1 69 ? 4.265 2.002 -17.300 1.00 96.56 69 GLU A N 1
ATOM 558 C CA . GLU A 1 69 ? 2.887 1.537 -17.188 1.00 96.56 69 GLU A CA 1
ATOM 559 C C . GLU A 1 69 ? 2.807 0.228 -16.394 1.00 96.56 69 GLU A C 1
ATOM 561 O O . GLU A 1 69 ? 1.900 0.066 -15.575 1.00 96.56 69 GLU A O 1
ATOM 566 N N . LYS A 1 70 ? 3.787 -0.675 -16.555 1.00 97.56 70 LYS A N 1
ATOM 567 C CA . LYS A 1 70 ? 3.926 -1.863 -15.691 1.00 97.56 70 LYS A CA 1
ATOM 568 C C . LYS A 1 70 ? 4.177 -1.465 -14.238 1.00 97.56 70 LYS A C 1
ATOM 570 O O . LYS A 1 70 ? 3.547 -2.014 -13.334 1.00 97.56 70 LYS A O 1
ATOM 575 N N . GLY A 1 71 ? 5.070 -0.499 -14.015 1.00 96.81 71 GLY A N 1
ATOM 576 C CA . GLY A 1 71 ? 5.372 0.041 -12.690 1.00 96.81 71 GLY A CA 1
ATOM 577 C C . GLY A 1 71 ? 4.150 0.685 -12.036 1.00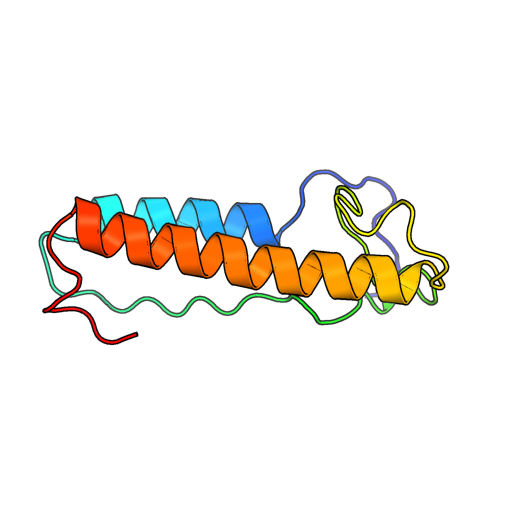 96.81 71 GLY A C 1
ATOM 578 O O . GLY A 1 71 ? 3.808 0.355 -10.901 1.00 96.81 71 GLY A O 1
ATOM 579 N N . PHE A 1 72 ? 3.428 1.528 -12.775 1.00 96.94 72 PHE A N 1
ATOM 580 C CA . PHE A 1 72 ? 2.196 2.160 -12.307 1.00 96.94 72 PHE A CA 1
ATOM 581 C C . PHE A 1 72 ? 1.116 1.125 -11.961 1.00 96.94 72 PHE A C 1
ATOM 583 O O . PHE A 1 72 ? 0.536 1.179 -10.876 1.00 96.94 72 PHE A O 1
ATOM 590 N N . ALA A 1 73 ? 0.883 0.136 -12.829 1.00 97.88 73 ALA A N 1
ATOM 591 C CA . ALA A 1 73 ? -0.064 -0.945 -12.557 1.00 97.88 73 ALA A CA 1
ATOM 592 C C . ALA A 1 73 ? 0.314 -1.731 -11.289 1.00 97.88 73 ALA A C 1
ATOM 594 O O . ALA A 1 73 ? -0.540 -2.000 -10.440 1.00 97.88 73 ALA A O 1
ATOM 595 N N . ALA A 1 74 ? 1.604 -2.027 -11.105 1.00 97.75 74 ALA A N 1
ATOM 596 C CA . ALA A 1 74 ? 2.107 -2.675 -9.900 1.00 97.75 74 ALA A CA 1
ATOM 597 C C . ALA A 1 74 ? 1.909 -1.814 -8.635 1.00 97.75 74 ALA A C 1
ATOM 599 O O . ALA A 1 74 ? 1.549 -2.364 -7.593 1.00 97.75 74 ALA A O 1
ATOM 600 N N . MET A 1 75 ? 2.066 -0.485 -8.708 1.00 97.44 75 MET A N 1
ATOM 601 C CA . MET A 1 75 ? 1.761 0.424 -7.590 1.00 97.44 75 MET A CA 1
ATOM 602 C C . MET A 1 75 ? 0.281 0.390 -7.205 1.00 97.44 75 MET A C 1
ATOM 604 O O . MET A 1 75 ? -0.032 0.276 -6.022 1.00 97.44 75 MET A O 1
ATOM 608 N N . ILE A 1 76 ? -0.631 0.440 -8.182 1.00 97.69 76 ILE A N 1
ATOM 609 C CA . ILE A 1 76 ? -2.076 0.340 -7.921 1.00 97.69 76 ILE A CA 1
ATOM 610 C C . ILE A 1 76 ? -2.415 -1.007 -7.275 1.00 97.69 76 ILE A C 1
ATOM 612 O O . ILE A 1 76 ? -3.118 -1.052 -6.268 1.00 97.69 76 ILE A O 1
ATOM 616 N N . ARG A 1 77 ? -1.844 -2.104 -7.784 1.00 97.75 77 ARG A N 1
ATOM 617 C CA . ARG A 1 77 ? -2.011 -3.444 -7.203 1.00 97.75 77 ARG A CA 1
ATOM 618 C C . ARG A 1 77 ? -1.432 -3.537 -5.784 1.00 97.75 77 ARG A C 1
ATOM 620 O O . ARG A 1 77 ? -1.969 -4.267 -4.949 1.00 97.75 77 ARG A O 1
ATOM 627 N N . ASN A 1 78 ? -0.335 -2.831 -5.488 1.00 97.00 78 ASN A N 1
ATOM 628 C CA . ASN A 1 78 ? 0.213 -2.684 -4.131 1.00 97.00 78 ASN A CA 1
ATOM 629 C C . ASN A 1 78 ? -0.767 -1.977 -3.202 1.00 97.00 78 ASN A C 1
ATOM 631 O O . ASN A 1 78 ? -1.091 -2.541 -2.161 1.00 97.00 78 ASN A O 1
ATOM 635 N N . ILE A 1 79 ? -1.298 -0.827 -3.620 1.00 97.25 79 ILE A N 1
ATOM 636 C CA . ILE A 1 79 ? -2.309 -0.086 -2.858 1.00 97.25 79 ILE A CA 1
ATOM 637 C C . ILE A 1 79 ? -3.503 -0.991 -2.537 1.00 97.25 79 ILE A C 1
ATOM 639 O O . ILE A 1 79 ? -3.848 -1.134 -1.369 1.00 97.25 79 ILE A O 1
ATOM 643 N N . ASP A 1 80 ? -4.074 -1.657 -3.543 1.00 97.94 80 ASP A N 1
ATOM 644 C CA . ASP A 1 80 ? -5.230 -2.542 -3.365 1.00 97.94 80 ASP A CA 1
ATOM 645 C C . ASP A 1 80 ? -4.941 -3.702 -2.396 1.00 97.94 80 ASP A C 1
ATOM 647 O O . ASP A 1 80 ? -5.670 -3.901 -1.420 1.00 97.94 80 ASP A O 1
ATOM 651 N N . ARG A 1 81 ? -3.812 -4.403 -2.589 1.00 97.69 81 ARG A N 1
ATOM 652 C CA . ARG A 1 81 ? -3.352 -5.462 -1.673 1.00 97.69 81 ARG A CA 1
ATOM 653 C C . ARG A 1 81 ? -3.283 -4.946 -0.239 1.00 97.69 81 ARG A C 1
ATOM 655 O O . ARG A 1 81 ? -3.761 -5.610 0.677 1.00 97.69 81 ARG A O 1
ATOM 662 N N . ASP A 1 82 ? -2.643 -3.802 -0.032 1.00 97.62 82 ASP A N 1
ATOM 663 C CA . ASP A 1 82 ? -2.335 -3.302 1.303 1.00 97.62 82 ASP A CA 1
ATOM 664 C C . ASP A 1 82 ? -3.563 -2.706 2.002 1.00 97.62 82 ASP A C 1
ATOM 666 O O . ASP A 1 82 ? -3.744 -2.919 3.203 1.00 97.62 82 ASP A O 1
ATOM 670 N N . THR A 1 83 ? -4.481 -2.086 1.256 1.00 97.81 83 THR A N 1
ATOM 671 C CA . THR A 1 83 ? -5.831 -1.781 1.746 1.00 97.81 83 THR A CA 1
A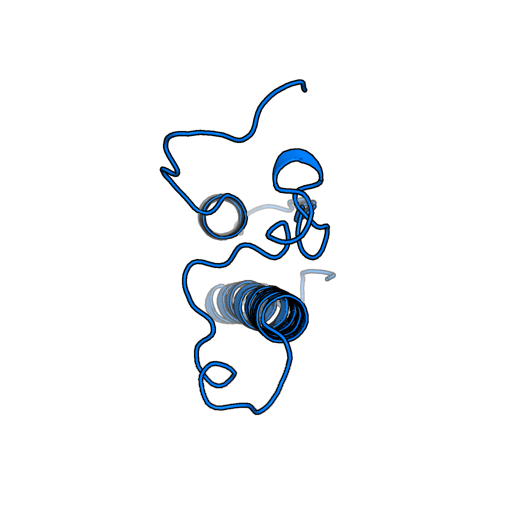TOM 672 C C . THR A 1 83 ? -6.549 -3.058 2.183 1.00 97.81 83 THR A C 1
ATOM 674 O O . THR A 1 83 ? -7.103 -3.098 3.284 1.00 97.81 83 THR A O 1
ATOM 677 N N . GLY A 1 84 ? -6.483 -4.127 1.384 1.00 98.50 84 GLY A N 1
ATOM 678 C CA . GLY A 1 84 ? -7.021 -5.440 1.745 1.00 98.50 84 GLY A CA 1
ATOM 679 C C . GLY A 1 84 ? -6.458 -5.965 3.068 1.00 98.50 84 GLY A C 1
ATOM 680 O O . GLY A 1 84 ? -7.222 -6.336 3.956 1.00 98.50 84 GLY A O 1
ATOM 681 N N . ARG A 1 85 ? -5.133 -5.896 3.259 1.00 98.69 85 ARG A N 1
ATOM 682 C CA . ARG A 1 85 ? -4.464 -6.301 4.511 1.00 98.69 85 ARG A CA 1
ATOM 683 C C . ARG A 1 85 ? -4.980 -5.528 5.727 1.00 98.69 85 ARG A C 1
ATOM 685 O O . ARG A 1 85 ? -5.164 -6.123 6.787 1.00 98.69 85 ARG A O 1
ATOM 692 N N . ILE A 1 86 ? -5.223 -4.224 5.587 1.00 98.56 86 ILE A N 1
ATOM 693 C CA . ILE A 1 86 ? -5.802 -3.399 6.658 1.00 98.56 86 ILE A CA 1
ATOM 694 C C . ILE A 1 86 ? -7.230 -3.855 6.964 1.00 98.56 86 ILE A C 1
ATOM 696 O O . ILE A 1 86 ? -7.550 -4.116 8.123 1.00 98.56 86 ILE A O 1
ATOM 700 N N . LEU A 1 87 ? -8.079 -4.000 5.943 1.00 98.75 87 LEU A N 1
ATOM 701 C CA . LEU A 1 87 ? -9.466 -4.440 6.118 1.00 98.75 87 LEU A CA 1
ATOM 702 C C . LEU A 1 87 ? -9.553 -5.834 6.751 1.00 98.75 87 LEU A C 1
ATOM 704 O O . LEU A 1 87 ? -10.404 -6.069 7.611 1.00 98.75 87 LEU A O 1
ATOM 708 N N . ASP A 1 88 ? -8.672 -6.751 6.362 1.00 98.88 88 ASP A N 1
ATOM 709 C CA . ASP A 1 88 ? -8.625 -8.098 6.923 1.00 98.88 88 ASP A CA 1
ATOM 710 C C . ASP A 1 88 ? -8.145 -8.095 8.373 1.00 98.88 88 ASP A C 1
ATOM 712 O O . ASP A 1 88 ? -8.750 -8.774 9.202 1.00 98.88 88 ASP A O 1
ATOM 716 N N . LEU A 1 89 ? -7.168 -7.255 8.726 1.00 98.81 89 LEU A N 1
ATOM 717 C CA . LEU A 1 89 ? -6.770 -7.063 10.120 1.00 98.81 89 LEU A CA 1
ATOM 718 C C . LEU A 1 89 ? -7.924 -6.499 10.971 1.00 98.81 89 LEU A C 1
ATOM 720 O O . LEU A 1 89 ? -8.145 -6.957 12.092 1.00 98.81 89 LEU A O 1
ATOM 724 N N . LEU A 1 90 ? -8.703 -5.541 10.453 1.00 98.75 90 LEU A N 1
ATOM 725 C CA . LEU A 1 90 ? -9.880 -5.019 11.163 1.00 98.75 90 LEU A CA 1
ATOM 726 C C . LEU A 1 90 ? -10.933 -6.115 11.412 1.00 98.75 90 LEU A C 1
ATOM 728 O O . LEU A 1 90 ? -11.573 -6.124 12.470 1.00 98.75 90 LEU A O 1
ATOM 732 N N . LYS A 1 91 ? -11.119 -7.044 10.461 1.00 98.75 91 LYS A N 1
ATOM 733 C CA . LYS A 1 91 ? -12.000 -8.216 10.629 1.00 98.75 91 LYS A CA 1
ATOM 734 C C . LYS A 1 91 ? -11.429 -9.203 11.648 1.00 98.75 91 LYS A C 1
ATOM 736 O O . LYS A 1 91 ? -12.170 -9.642 12.525 1.00 98.75 91 LYS A O 1
ATOM 741 N N . GLU A 1 92 ? -10.135 -9.517 11.565 1.00 98.75 92 GLU A N 1
ATOM 742 C CA . GLU A 1 92 ? -9.419 -10.415 12.484 1.00 98.75 92 GLU A CA 1
ATOM 743 C C . GLU A 1 92 ? -9.555 -9.941 13.937 1.00 98.75 92 GLU A C 1
ATOM 745 O O . GLU A 1 92 ? -9.927 -10.710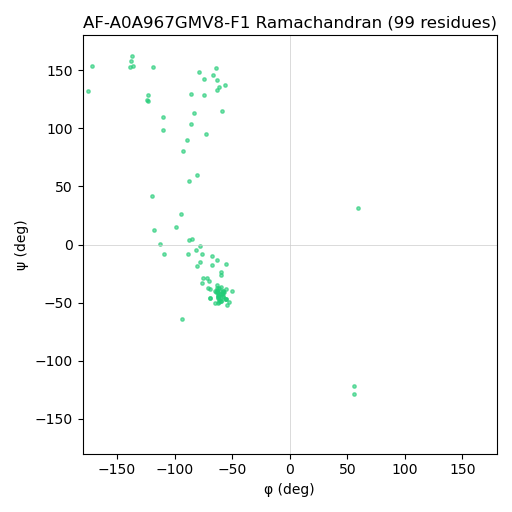 14.825 1.00 98.75 92 GLU A O 1
ATOM 750 N N . LEU A 1 93 ? -9.346 -8.643 14.163 1.00 98.56 93 LEU A N 1
ATOM 751 C CA . LEU A 1 93 ? -9.469 -7.997 15.470 1.00 98.56 93 LEU A CA 1
ATOM 752 C C . LEU A 1 93 ? -10.925 -7.732 15.887 1.00 98.56 93 LEU A C 1
ATOM 754 O O . LEU A 1 93 ? -11.162 -7.227 16.983 1.00 98.56 93 LEU A O 1
ATOM 758 N N . LYS A 1 94 ? -11.906 -8.085 15.043 1.00 98.56 94 LYS A N 1
ATOM 759 C CA . LYS A 1 94 ? -13.352 -7.919 15.273 1.00 98.56 94 LYS A CA 1
ATOM 760 C C . LYS A 1 94 ? -13.792 -6.467 15.507 1.00 98.56 94 LYS A C 1
ATOM 762 O O . LYS A 1 94 ? -14.771 -6.223 16.207 1.00 98.56 94 LYS A O 1
ATOM 767 N N . ILE A 1 95 ? -13.105 -5.508 14.886 1.00 98.56 95 ILE A N 1
ATOM 768 C CA . ILE A 1 95 ? -13.416 -4.069 14.977 1.00 98.56 95 ILE A CA 1
ATOM 769 C C . ILE A 1 95 ? -13.910 -3.462 13.658 1.00 98.56 95 ILE A C 1
ATOM 771 O O . ILE A 1 95 ? -14.232 -2.277 13.619 1.00 98.56 95 ILE A O 1
ATOM 775 N N . ALA A 1 96 ? -14.028 -4.254 12.587 1.00 98.44 96 ALA A N 1
ATOM 776 C CA . ALA A 1 96 ? -14.471 -3.779 11.271 1.00 98.44 96 ALA A CA 1
ATOM 777 C C . ALA A 1 96 ? -15.838 -3.066 11.292 1.00 98.44 96 ALA A C 1
ATOM 779 O O . ALA A 1 96 ? -16.007 -2.057 10.625 1.00 98.44 96 ALA A O 1
ATOM 780 N N . GLN A 1 97 ? -16.800 -3.536 12.094 1.00 98.12 97 GLN A N 1
ATOM 781 C CA . GLN A 1 97 ? -18.130 -2.906 12.211 1.00 98.12 97 GLN A CA 1
ATOM 782 C C . GLN A 1 97 ? -18.132 -1.623 13.065 1.00 98.12 97 GLN A C 1
ATOM 784 O O . GLN A 1 97 ? -19.136 -0.920 13.133 1.00 98.12 97 GLN A O 1
ATOM 789 N N . HIS A 1 98 ? -17.015 -1.320 13.730 1.00 97.69 98 HIS A N 1
ATOM 790 C CA . HIS A 1 98 ? -16.834 -0.153 14.597 1.00 97.69 98 HIS A CA 1
ATOM 791 C C . HIS A 1 98 ? -15.734 0.788 14.092 1.00 97.69 98 HIS A C 1
ATOM 793 O O . HIS A 1 98 ? -15.305 1.682 14.818 1.00 97.69 98 HIS A O 1
ATOM 799 N N . THR A 1 99 ? -15.274 0.586 12.859 1.00 98.25 99 THR A N 1
ATOM 800 C CA . THR A 1 99 ? -14.226 1.384 12.227 1.00 98.25 99 THR A CA 1
ATOM 801 C C . THR A 1 99 ? -14.769 1.936 10.918 1.00 98.25 99 THR A C 1
ATOM 803 O O . THR A 1 99 ? -15.235 1.170 10.079 1.00 98.25 99 THR A O 1
ATOM 806 N N . LEU A 1 100 ? -14.719 3.257 10.747 1.00 98.00 100 LEU A N 1
ATOM 807 C CA . LEU A 1 100 ? -15.012 3.898 9.467 1.00 98.00 100 LEU A CA 1
ATOM 808 C C . LEU A 1 100 ? -13.731 3.924 8.631 1.00 98.00 100 LEU A C 1
ATOM 810 O O . LEU A 1 100 ? -12.689 4.350 9.133 1.00 98.00 100 LEU A O 1
ATOM 814 N N . VAL A 1 101 ? -13.833 3.465 7.386 1.00 95.62 101 VAL A N 1
ATOM 815 C CA . VAL A 1 101 ? -12.762 3.467 6.381 1.00 95.62 101 VAL A CA 1
ATOM 816 C C . VAL A 1 101 ? -13.246 4.237 5.166 1.00 95.62 101 VAL A C 1
ATOM 818 O O . VAL A 1 101 ? -14.403 3.984 4.759 1.00 95.62 101 VAL A O 1
#

Radius of gyration: 16.2 Å; Cα contacts (8 Å, |Δi|>4): 70; chains: 1; bounding box: 40×28×46 Å